Protein AF-A0A962V7B3-F1 (afdb_monomer_lite)

Secondary structure (DSSP, 8-state):
------HHHHHHHTT-HHHHHHHHHHHHHT-HHHHHHHHHHH-SS---SSS-HHHHHHHHHHHHTTSSSSHHHHHHHHTTTS--

pLDDT: mean 85.39, std 9.98, range [43.81, 96.0]

Sequence (84 aa):
MSITLNPILDRFAERTPVPVMARSVLERCLNASQLDAWYETVAEAQYTRNLLFSTVFELMTEVVFRQQPSVNAAYQARSPDIGV

Structure (mmCIF, N/CA/C/O backbone):
data_AF-A0A962V7B3-F1
#
_entry.id   AF-A0A962V7B3-F1
#
loop_
_atom_site.group_PDB
_atom_site.id
_atom_site.type_symbol
_atom_site.label_atom_id
_atom_site.label_alt_id
_atom_site.label_comp_id
_atom_site.label_asym_id
_atom_site.label_entity_id
_atom_site.label_seq_id
_atom_site.pdbx_PDB_ins_code
_atom_site.Cartn_x
_atom_site.Cartn_y
_atom_site.Cartn_z
_atom_site.occupancy
_atom_site.B_iso_or_equiv
_atom_site.auth_seq_id
_atom_site.auth_comp_id
_atom_site.auth_asym_id
_atom_site.auth_atom_id
_atom_site.pdbx_PDB_model_num
ATOM 1 N N . MET A 1 1 ? -8.056 -9.754 -21.921 1.00 43.81 1 MET A N 1
ATOM 2 C CA . MET A 1 1 ? -8.388 -8.586 -21.077 1.00 43.81 1 MET A CA 1
ATOM 3 C C . MET A 1 1 ? -7.415 -7.473 -21.440 1.00 43.81 1 MET A C 1
ATOM 5 O O . MET A 1 1 ? -6.243 -7.613 -21.122 1.00 43.81 1 MET A O 1
ATOM 9 N N . SER A 1 2 ? -7.835 -6.446 -22.188 1.00 52.19 2 SER A N 1
ATOM 10 C CA . SER A 1 2 ? -6.955 -5.304 -22.482 1.00 52.19 2 SER A CA 1
ATOM 11 C C . SER A 1 2 ? -7.063 -4.297 -21.344 1.00 52.19 2 SER A C 1
ATOM 13 O O . SER A 1 2 ? -8.149 -3.789 -21.064 1.00 52.19 2 SER A O 1
ATOM 15 N N . ILE A 1 3 ? -5.954 -4.030 -20.666 1.00 62.62 3 ILE A N 1
ATOM 16 C CA . ILE A 1 3 ? -5.868 -2.909 -19.735 1.00 62.62 3 ILE A CA 1
ATOM 17 C C . ILE A 1 3 ? -5.719 -1.661 -20.606 1.00 62.62 3 ILE A C 1
ATOM 19 O O . ILE A 1 3 ? -4.714 -1.516 -21.293 1.00 62.62 3 ILE A O 1
ATOM 23 N N . THR A 1 4 ? -6.731 -0.795 -20.628 1.00 74.00 4 THR A N 1
ATOM 24 C CA . THR A 1 4 ? -6.605 0.550 -21.196 1.00 74.00 4 THR A CA 1
ATOM 25 C C . THR A 1 4 ? -5.772 1.388 -20.234 1.00 74.00 4 THR A C 1
ATOM 27 O O . THR A 1 4 ? -6.219 1.694 -19.126 1.00 74.00 4 THR A O 1
ATOM 30 N N . LEU A 1 5 ? -4.537 1.696 -20.629 1.00 71.62 5 LEU A N 1
ATOM 31 C CA . LEU A 1 5 ? -3.646 2.559 -19.866 1.00 71.62 5 LEU A CA 1
ATOM 32 C C . LEU A 1 5 ? -3.973 4.030 -20.139 1.00 71.62 5 LEU A C 1
ATOM 34 O O . LEU A 1 5 ? -4.499 4.396 -21.189 1.00 71.62 5 LEU A O 1
ATOM 38 N N . ASN A 1 6 ? -3.664 4.886 -19.171 1.00 82.31 6 ASN A N 1
ATOM 39 C CA . ASN A 1 6 ? -3.671 6.324 -19.400 1.00 82.31 6 ASN A CA 1
ATOM 40 C C . ASN A 1 6 ? -2.585 6.666 -20.449 1.00 82.31 6 ASN A C 1
ATOM 42 O O . ASN A 1 6 ? -1.470 6.159 -20.306 1.00 82.31 6 ASN A O 1
ATOM 46 N N . PRO A 1 7 ? -2.838 7.571 -21.417 1.00 83.50 7 PRO A N 1
ATOM 47 C CA . PRO A 1 7 ? -1.845 7.995 -22.412 1.00 83.50 7 PRO A CA 1
ATOM 48 C C . PRO A 1 7 ? -0.495 8.459 -21.841 1.00 83.50 7 PRO A C 1
ATOM 50 O O . PRO A 1 7 ? 0.528 8.398 -22.520 1.00 83.50 7 PRO A O 1
ATOM 53 N N . ILE A 1 8 ? -0.468 8.945 -20.595 1.00 85.31 8 ILE A N 1
ATOM 54 C CA . ILE A 1 8 ? 0.771 9.293 -19.888 1.00 85.31 8 ILE A CA 1
ATOM 55 C C . ILE A 1 8 ? 1.570 8.031 -19.543 1.00 85.31 8 ILE A C 1
ATOM 57 O O . ILE A 1 8 ? 2.781 8.002 -19.744 1.00 85.31 8 ILE A O 1
ATOM 61 N N . LEU A 1 9 ? 0.899 6.988 -19.052 1.00 84.31 9 LEU A N 1
ATOM 62 C CA . LEU A 1 9 ? 1.511 5.716 -18.665 1.00 84.31 9 LEU A CA 1
ATOM 63 C C . LEU A 1 9 ? 1.979 4.918 -19.884 1.00 84.31 9 LEU A C 1
ATOM 65 O O . LEU A 1 9 ? 3.014 4.260 -19.800 1.00 84.31 9 LEU A O 1
ATOM 69 N N . ASP A 1 10 ? 1.289 5.037 -21.023 1.00 84.56 10 ASP A N 1
ATOM 70 C CA . ASP A 1 10 ? 1.696 4.388 -22.278 1.00 84.56 10 ASP A CA 1
ATOM 71 C C . ASP A 1 10 ? 3.130 4.771 -22.676 1.00 84.56 10 ASP A C 1
ATOM 73 O O . ASP A 1 10 ? 3.933 3.903 -23.017 1.00 84.56 10 ASP A O 1
ATOM 77 N N . ARG A 1 11 ? 3.511 6.045 -22.501 1.00 85.44 11 ARG A N 1
ATOM 78 C CA . ARG A 1 11 ? 4.878 6.529 -22.788 1.00 85.44 11 ARG A CA 1
ATOM 79 C C . ARG A 1 11 ? 5.948 5.860 -21.922 1.00 85.44 11 ARG A C 1
ATOM 81 O O . ARG A 1 11 ? 7.085 5.693 -22.352 1.00 85.44 11 ARG A O 1
ATOM 88 N N . PHE A 1 12 ? 5.611 5.491 -20.688 1.00 87.12 12 PHE A N 1
ATOM 89 C CA . PHE A 1 12 ? 6.537 4.785 -19.800 1.00 87.12 12 PHE A CA 1
ATOM 90 C C . PHE A 1 12 ? 6.549 3.279 -20.083 1.00 87.12 12 PHE A C 1
ATOM 92 O O . PHE A 1 12 ? 7.591 2.630 -19.938 1.00 87.12 12 PHE A O 1
ATOM 99 N N . ALA A 1 13 ? 5.416 2.721 -20.519 1.00 87.50 13 ALA A N 1
ATOM 100 C CA . ALA A 1 13 ? 5.298 1.314 -20.879 1.00 87.50 13 ALA A CA 1
ATOM 101 C C . ALA A 1 13 ? 6.191 0.941 -22.076 1.00 87.50 13 ALA A C 1
ATOM 103 O O . ALA A 1 13 ? 6.682 -0.183 -22.124 1.00 87.50 13 ALA A O 1
ATOM 104 N N . GLU A 1 14 ? 6.490 1.885 -22.976 1.00 86.56 14 GLU A N 1
ATOM 105 C CA . GLU A 1 14 ? 7.432 1.686 -24.091 1.00 86.56 14 GLU A CA 1
ATOM 106 C C . GLU A 1 14 ? 8.840 1.268 -23.632 1.00 86.56 14 GLU A C 1
ATOM 108 O O . GLU A 1 14 ? 9.511 0.493 -24.312 1.00 86.56 14 GLU A O 1
ATOM 113 N N . ARG A 1 15 ? 9.300 1.758 -22.471 1.00 89.25 15 ARG A N 1
ATOM 114 C CA . ARG A 1 15 ? 10.646 1.466 -21.943 1.00 89.25 15 ARG A CA 1
ATOM 115 C C . ARG A 1 15 ? 10.639 0.426 -20.831 1.00 89.25 15 ARG A C 1
ATOM 117 O O . ARG A 1 15 ? 11.580 -0.356 -20.721 1.00 89.25 15 ARG A O 1
ATOM 124 N N . THR A 1 16 ? 9.606 0.425 -19.993 1.00 89.81 16 THR A N 1
ATOM 125 C CA . THR A 1 16 ? 9.476 -0.484 -18.845 1.00 89.81 16 THR A CA 1
ATOM 126 C C . THR A 1 16 ? 8.044 -1.015 -18.749 1.00 89.81 16 THR A C 1
ATOM 128 O O . THR A 1 16 ? 7.293 -0.602 -17.863 1.00 89.81 16 THR A O 1
ATOM 131 N N . PRO A 1 17 ? 7.642 -1.942 -19.633 1.00 86.56 17 PRO A N 1
ATOM 132 C CA . PRO A 1 17 ? 6.247 -2.360 -19.768 1.00 86.56 17 PRO A CA 1
ATOM 133 C C . PRO A 1 17 ? 5.721 -3.060 -18.516 1.00 86.56 17 PRO A C 1
ATOM 135 O O . PRO A 1 17 ? 4.680 -2.686 -17.984 1.00 86.56 17 PRO A O 1
ATOM 138 N N . VAL A 1 18 ? 6.462 -4.041 -17.993 1.00 89.75 18 VAL A N 1
ATOM 139 C CA . VAL A 1 18 ? 6.001 -4.854 -16.857 1.00 89.75 18 VAL A CA 1
ATOM 140 C C . VAL A 1 18 ? 5.852 -4.027 -15.571 1.00 89.75 18 VAL A C 1
ATOM 142 O O . VAL A 1 18 ? 4.773 -4.084 -14.980 1.00 89.75 18 VAL A O 1
ATOM 145 N N . PRO A 1 19 ? 6.844 -3.218 -15.137 1.00 88.81 19 PRO A N 1
ATOM 146 C CA . PRO A 1 19 ? 6.679 -2.371 -13.954 1.00 88.81 19 PRO A CA 1
ATOM 147 C C . PRO A 1 19 ? 5.524 -1.376 -14.082 1.00 88.81 19 PRO A C 1
ATOM 149 O O . PRO A 1 19 ? 4.767 -1.195 -13.131 1.00 88.81 19 PRO A O 1
ATOM 152 N N . VAL A 1 20 ? 5.353 -0.766 -15.259 1.00 89.88 20 VAL A N 1
ATOM 153 C CA . VAL A 1 20 ? 4.286 0.212 -15.502 1.00 89.88 20 VAL A CA 1
ATOM 154 C C . VAL A 1 20 ? 2.917 -0.462 -15.473 1.00 89.88 20 VAL A C 1
ATOM 156 O O . VAL A 1 20 ? 2.013 0.035 -14.804 1.00 89.88 20 VAL A O 1
ATOM 159 N N . MET A 1 21 ? 2.758 -1.618 -16.121 1.00 86.81 21 MET A N 1
ATOM 160 C CA . MET A 1 21 ? 1.511 -2.385 -16.075 1.00 86.81 21 MET A CA 1
ATOM 161 C C . MET A 1 21 ? 1.187 -2.848 -14.652 1.00 86.81 21 MET A C 1
ATOM 163 O O . MET A 1 21 ? 0.053 -2.686 -14.208 1.00 86.81 21 MET A O 1
ATOM 167 N N . ALA A 1 22 ? 2.173 -3.369 -13.916 1.00 88.56 22 ALA A N 1
ATOM 168 C CA . ALA A 1 22 ? 1.986 -3.797 -12.532 1.00 88.56 22 ALA A CA 1
ATOM 169 C C . ALA A 1 22 ? 1.558 -2.627 -11.635 1.00 88.56 22 ALA A C 1
ATOM 171 O O . ALA A 1 22 ? 0.561 -2.734 -10.924 1.00 88.56 22 ALA A O 1
ATOM 172 N N . ARG A 1 23 ? 2.252 -1.484 -11.726 1.00 85.25 23 ARG A N 1
ATOM 173 C CA . ARG A 1 23 ? 1.900 -0.259 -10.994 1.00 85.25 23 ARG A CA 1
ATOM 174 C C . ARG A 1 23 ? 0.488 0.216 -11.345 1.00 85.25 23 ARG A C 1
ATOM 176 O O . ARG A 1 23 ? -0.292 0.484 -10.443 1.00 85.25 23 ARG A O 1
ATOM 183 N N . SER A 1 24 ? 0.137 0.231 -12.631 1.00 87.50 24 SER A N 1
ATOM 184 C CA . SER A 1 24 ? -1.187 0.660 -13.111 1.00 87.50 24 SER A CA 1
ATOM 185 C C . SER A 1 24 ? -2.315 -0.230 -12.586 1.00 87.50 24 SER A C 1
ATOM 187 O O . SER A 1 24 ? -3.386 0.256 -12.230 1.00 87.50 24 SER A O 1
ATOM 189 N N . VAL A 1 25 ? -2.089 -1.546 -12.539 1.00 88.88 25 VAL A N 1
ATOM 190 C CA . VAL A 1 25 ? -3.059 -2.497 -11.980 1.00 88.88 25 VAL A CA 1
ATOM 191 C C . VAL A 1 25 ? -3.203 -2.289 -10.478 1.00 88.88 25 VAL A C 1
ATOM 193 O O . VAL A 1 25 ? -4.331 -2.216 -9.998 1.00 88.88 25 VAL A O 1
ATOM 196 N N . LEU A 1 26 ? -2.090 -2.154 -9.752 1.00 86.50 26 LEU A N 1
ATOM 197 C CA . LEU A 1 26 ? -2.113 -1.908 -8.311 1.00 86.50 26 LEU A CA 1
ATOM 198 C C . LEU A 1 26 ? -2.850 -0.608 -7.981 1.00 86.50 26 LEU A C 1
ATOM 200 O O . LEU A 1 26 ? -3.757 -0.639 -7.165 1.00 86.50 26 LEU A O 1
ATOM 204 N N . GLU A 1 27 ? -2.545 0.500 -8.658 1.00 85.75 27 GLU A N 1
ATOM 205 C CA . GLU A 1 27 ? -3.215 1.787 -8.416 1.00 85.75 27 GLU A CA 1
ATOM 206 C C . GLU A 1 27 ? -4.707 1.744 -8.762 1.00 85.75 27 GLU A C 1
ATOM 208 O O . GLU A 1 27 ? -5.524 2.343 -8.066 1.00 85.75 27 GLU A O 1
ATOM 213 N N . ARG A 1 28 ? -5.097 0.995 -9.802 1.00 86.88 28 ARG A N 1
ATOM 214 C CA . ARG A 1 28 ? -6.514 0.848 -10.153 1.00 86.88 28 ARG A CA 1
ATOM 215 C C . ARG A 1 28 ? -7.275 -0.016 -9.151 1.00 86.88 28 ARG A C 1
ATOM 217 O O . ARG A 1 28 ? -8.388 0.337 -8.772 1.00 86.88 28 ARG A O 1
ATOM 224 N N . CYS A 1 29 ? -6.706 -1.153 -8.763 1.00 88.38 29 CYS A N 1
ATOM 225 C CA . CYS A 1 29 ? -7.362 -2.120 -7.883 1.00 88.38 29 CYS A CA 1
ATOM 226 C C . CYS A 1 29 ? -7.304 -1.723 -6.402 1.00 88.38 29 CYS A C 1
ATOM 228 O O . CYS A 1 29 ? -8.194 -2.108 -5.653 1.00 88.38 29 CYS A O 1
ATOM 230 N N . LEU A 1 30 ? -6.277 -0.980 -5.987 1.00 88.19 30 LEU A N 1
ATOM 231 C CA . LEU A 1 30 ? -6.004 -0.593 -4.599 1.00 88.19 30 L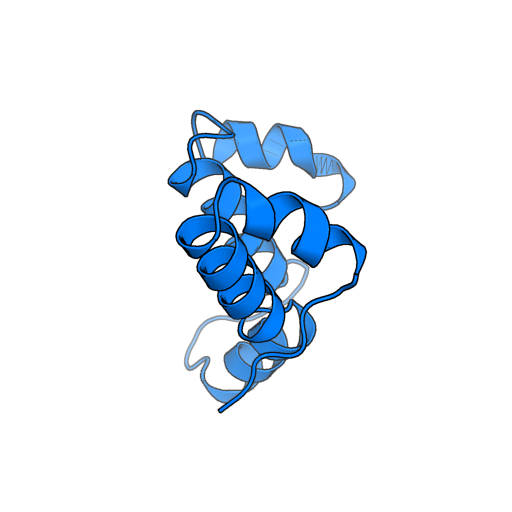EU A CA 1
ATOM 232 C C . LEU A 1 30 ? -6.118 0.929 -4.424 1.00 88.19 30 LEU A C 1
ATOM 234 O O . LEU A 1 30 ? -5.281 1.559 -3.784 1.00 88.19 30 LEU A O 1
ATOM 238 N N . ASN A 1 31 ? -7.135 1.535 -5.037 1.00 90.69 31 ASN A N 1
ATOM 239 C CA . ASN A 1 31 ? -7.419 2.956 -4.850 1.00 90.69 31 ASN A CA 1
ATOM 240 C C . ASN A 1 31 ? -8.001 3.216 -3.445 1.00 90.69 31 ASN A C 1
ATOM 242 O O . ASN A 1 31 ? -8.615 2.328 -2.850 1.00 90.69 31 ASN A O 1
ATOM 246 N N . ALA A 1 32 ? -7.825 4.437 -2.930 1.00 91.06 32 ALA A N 1
ATOM 247 C CA . ALA A 1 32 ? -8.183 4.788 -1.555 1.00 91.06 32 ALA A CA 1
ATOM 248 C C . ALA A 1 32 ? -9.651 4.482 -1.209 1.00 91.06 32 ALA A C 1
ATOM 250 O O . ALA A 1 32 ? -9.915 3.806 -0.219 1.00 91.06 32 ALA A O 1
ATOM 251 N N . SER A 1 33 ? -10.601 4.889 -2.060 1.00 91.25 33 SER A N 1
ATOM 252 C CA . SER A 1 33 ? -12.028 4.671 -1.796 1.00 91.25 33 SER A CA 1
ATOM 253 C C . SER A 1 33 ? -12.400 3.190 -1.753 1.00 91.25 33 SER A C 1
ATOM 255 O O . SER A 1 33 ? -13.225 2.784 -0.938 1.00 91.25 33 SER A O 1
ATOM 257 N N . GLN A 1 34 ? -11.784 2.368 -2.601 1.00 91.94 34 GLN A N 1
ATOM 258 C CA . GLN A 1 34 ? -12.027 0.932 -2.635 1.00 91.94 34 GLN A CA 1
ATOM 259 C C . GLN A 1 34 ? -11.385 0.207 -1.450 1.00 91.94 34 GLN A C 1
ATOM 261 O O . GLN A 1 34 ? -12.011 -0.683 -0.878 1.00 91.94 34 GLN A O 1
ATOM 266 N N . LEU A 1 35 ? -10.180 0.620 -1.047 1.00 92.19 35 LEU A N 1
ATOM 267 C CA . LEU A 1 35 ? -9.515 0.111 0.152 1.00 92.19 35 LEU A CA 1
ATOM 268 C C . LEU A 1 35 ? -10.318 0.423 1.417 1.00 92.19 35 LEU A C 1
ATOM 270 O O . LEU A 1 35 ? -10.544 -0.479 2.221 1.00 92.19 35 LEU A O 1
ATOM 274 N N . ASP A 1 36 ? -10.782 1.664 1.567 1.00 91.88 36 ASP A N 1
ATOM 275 C CA . ASP A 1 36 ? -11.578 2.071 2.726 1.00 91.88 36 ASP A CA 1
ATOM 276 C C . ASP A 1 36 ? -12.935 1.352 2.741 1.00 91.88 36 ASP A C 1
ATOM 278 O O . ASP A 1 36 ? -13.321 0.792 3.761 1.00 91.88 36 ASP A O 1
ATOM 282 N N . ALA A 1 37 ? -13.626 1.247 1.600 1.00 91.56 37 ALA A N 1
ATOM 283 C CA . ALA A 1 37 ? -14.893 0.513 1.519 1.00 91.56 37 ALA A CA 1
ATOM 284 C C . ALA A 1 37 ? -14.743 -0.983 1.851 1.00 91.56 37 ALA A C 1
ATOM 286 O O . ALA A 1 37 ? -15.591 -1.565 2.534 1.00 91.56 37 ALA A O 1
ATOM 287 N N . TRP A 1 38 ? -13.670 -1.624 1.378 1.00 91.81 38 TRP A N 1
ATOM 288 C CA . TRP A 1 38 ? -13.379 -3.009 1.743 1.00 91.81 38 TRP A CA 1
ATOM 289 C C . TRP A 1 38 ? -13.100 -3.145 3.226 1.00 91.81 38 TRP A C 1
ATOM 291 O O . TRP A 1 38 ? -13.642 -4.056 3.844 1.00 91.81 38 TRP A O 1
ATOM 301 N N . TYR A 1 39 ? -12.316 -2.231 3.791 1.00 90.06 39 TYR A N 1
ATOM 302 C CA . TYR A 1 39 ? -12.023 -2.218 5.213 1.00 90.06 39 TYR A CA 1
ATOM 303 C C . TYR A 1 39 ? -13.302 -2.148 6.055 1.00 90.06 39 TYR A C 1
ATOM 305 O O . TYR A 1 39 ? -13.499 -3.014 6.901 1.00 90.06 39 TYR A O 1
ATOM 313 N N . GLU A 1 40 ? -14.219 -1.222 5.756 1.00 89.19 40 GLU A N 1
ATOM 314 C CA . GLU A 1 40 ? -15.517 -1.125 6.448 1.00 89.19 40 GLU A CA 1
ATOM 315 C C . GLU A 1 40 ? -16.349 -2.416 6.354 1.00 89.19 40 GLU A C 1
ATOM 317 O O . GLU A 1 40 ? -17.139 -2.725 7.242 1.00 89.19 40 GLU A O 1
ATOM 322 N N . THR A 1 41 ? -16.180 -3.187 5.276 1.00 90.81 41 THR A N 1
ATOM 323 C CA . THR A 1 41 ? -16.930 -4.433 5.060 1.00 90.81 41 THR A CA 1
ATOM 324 C C . THR A 1 41 ? -16.344 -5.614 5.840 1.00 90.81 41 THR A C 1
ATOM 326 O O . THR A 1 41 ? -17.087 -6.514 6.228 1.00 90.81 41 THR A O 1
ATOM 329 N N . VAL A 1 42 ? -15.020 -5.653 6.027 1.00 89.62 42 VAL A N 1
ATOM 330 C CA . VAL A 1 42 ? -14.306 -6.829 6.562 1.00 89.62 42 VAL A CA 1
ATOM 331 C C . VAL A 1 42 ? -13.733 -6.627 7.963 1.00 89.62 42 VAL A C 1
ATOM 333 O O . VAL A 1 42 ? -13.278 -7.593 8.572 1.00 89.62 42 VAL A O 1
ATOM 336 N N . ALA A 1 43 ? -13.701 -5.397 8.479 1.00 86.44 43 ALA A N 1
ATOM 337 C CA . ALA A 1 43 ? -13.122 -5.109 9.782 1.00 86.44 43 ALA A CA 1
ATOM 338 C C . ALA A 1 43 ? -13.954 -5.738 10.914 1.00 86.44 43 ALA A C 1
ATOM 340 O O . ALA A 1 43 ? -15.088 -5.346 11.172 1.00 86.44 43 ALA A O 1
ATOM 341 N N . GLU A 1 44 ? -13.367 -6.705 11.622 1.00 80.38 44 GLU A N 1
ATOM 342 C CA . GLU A 1 44 ? -14.023 -7.363 12.762 1.00 80.38 44 GLU A CA 1
ATOM 343 C C . GLU A 1 44 ? -13.850 -6.583 14.075 1.00 80.38 44 GLU A C 1
ATOM 345 O O . GLU A 1 44 ? -14.753 -6.548 14.909 1.00 80.38 44 GLU A O 1
ATOM 350 N N . ALA A 1 45 ? -12.679 -5.966 14.276 1.00 79.19 45 ALA A N 1
ATOM 351 C CA . ALA A 1 45 ? -12.319 -5.306 15.536 1.00 79.19 45 ALA A CA 1
ATOM 352 C C . ALA A 1 45 ? -11.634 -3.941 15.375 1.00 79.19 45 ALA A C 1
ATOM 354 O O . ALA A 1 45 ? -11.614 -3.156 16.324 1.00 79.19 45 ALA A O 1
ATOM 355 N N . GLN A 1 46 ? -11.037 -3.648 14.214 1.00 69.31 46 GLN A N 1
ATOM 356 C CA . GLN A 1 46 ? -10.424 -2.340 13.991 1.00 69.31 46 GLN A CA 1
ATOM 357 C C . GLN A 1 46 ? -11.470 -1.297 13.565 1.00 69.31 46 GLN A C 1
ATOM 359 O O . GLN A 1 46 ? -12.490 -1.638 12.975 1.00 69.31 46 GLN A O 1
ATOM 364 N N . TYR A 1 47 ? -11.198 -0.025 13.865 1.00 67.50 47 TYR A N 1
ATOM 365 C CA . TYR A 1 47 ? -12.099 1.094 13.602 1.00 67.50 47 TYR A CA 1
ATOM 366 C C . TYR A 1 47 ? -11.344 2.278 12.988 1.00 67.50 47 TYR A C 1
ATOM 368 O O . TYR A 1 47 ? -10.267 2.661 13.453 1.00 67.50 47 TYR A O 1
ATOM 376 N N . THR A 1 48 ? -11.955 2.889 11.985 1.00 65.62 48 THR A N 1
ATOM 377 C CA . THR A 1 48 ? -11.549 4.107 11.275 1.00 65.62 48 THR A CA 1
ATOM 378 C C . THR A 1 48 ? -12.186 5.318 11.963 1.00 65.62 48 THR A C 1
ATOM 380 O O . THR A 1 48 ? -13.387 5.559 11.882 1.00 65.62 48 THR A O 1
ATOM 383 N N . ARG A 1 49 ? -11.392 6.081 12.729 1.00 69.88 49 ARG A N 1
ATOM 384 C CA . ARG A 1 49 ? -11.851 7.329 13.382 1.00 69.88 49 ARG A CA 1
ATOM 385 C C . ARG A 1 49 ? -11.281 8.540 12.653 1.00 69.88 49 ARG A C 1
ATOM 387 O O . ARG A 1 49 ? -11.898 9.032 11.721 1.00 69.88 49 ARG A O 1
ATOM 394 N N . ASN A 1 50 ? -10.070 8.949 13.020 1.00 71.94 50 ASN A N 1
ATOM 395 C CA . ASN A 1 50 ? -9.344 10.034 12.352 1.00 71.94 50 ASN A CA 1
ATOM 396 C C . ASN A 1 50 ? -8.339 9.512 11.309 1.00 71.94 50 ASN A C 1
ATOM 398 O O . ASN A 1 50 ? -7.736 10.296 10.586 1.00 71.94 50 ASN A O 1
ATOM 402 N N . LEU A 1 51 ? -8.164 8.188 11.232 1.00 84.12 51 LEU A N 1
ATOM 403 C CA . LEU A 1 51 ? -7.169 7.533 10.394 1.00 84.12 51 LEU A CA 1
ATOM 404 C C . LEU A 1 51 ? -7.850 6.518 9.475 1.00 84.12 51 LEU A C 1
ATOM 406 O O . LEU A 1 51 ? -8.384 5.514 9.951 1.00 84.12 51 LEU A O 1
ATOM 410 N N . LEU A 1 52 ? -7.833 6.802 8.172 1.00 89.00 52 LEU A N 1
ATOM 411 C CA . LEU A 1 52 ? -8.355 5.915 7.135 1.00 89.00 52 LEU A CA 1
ATOM 412 C C . LEU A 1 52 ? -7.395 4.749 6.889 1.00 89.00 52 LEU A C 1
ATOM 414 O O . LEU A 1 52 ? -6.177 4.868 7.070 1.00 89.00 52 LEU A O 1
ATOM 418 N N . PHE A 1 53 ? -7.937 3.617 6.442 1.00 89.19 53 PHE A N 1
ATOM 419 C CA . PHE A 1 53 ? -7.121 2.455 6.107 1.00 89.19 53 PHE A CA 1
ATOM 420 C C . PHE A 1 53 ? -6.231 2.739 4.892 1.00 89.19 53 PHE A C 1
ATOM 422 O O . PHE A 1 53 ? -5.049 2.391 4.891 1.00 89.19 53 PHE A O 1
ATOM 429 N N . SER A 1 54 ? -6.765 3.447 3.897 1.00 91.06 54 SER A N 1
ATOM 430 C CA . SER A 1 54 ? -6.029 3.930 2.729 1.00 91.06 54 SER A CA 1
ATOM 431 C C . SER A 1 54 ? -4.799 4.765 3.107 1.00 91.06 54 SER A C 1
ATOM 433 O O . SER A 1 54 ? -3.722 4.551 2.553 1.00 91.06 54 SER A O 1
ATOM 435 N N . THR A 1 55 ? -4.900 5.630 4.121 1.00 91.00 55 THR A N 1
ATOM 436 C CA . THR A 1 55 ? -3.766 6.419 4.630 1.00 91.00 55 THR A CA 1
ATOM 437 C C . THR A 1 55 ? -2.654 5.532 5.193 1.00 91.00 55 THR A C 1
ATOM 439 O O . THR A 1 55 ? -1.474 5.762 4.920 1.00 91.00 55 THR A O 1
ATOM 442 N N . VAL A 1 56 ? -3.009 4.491 5.952 1.00 90.75 56 VAL A N 1
ATOM 443 C CA . VAL A 1 56 ? -2.037 3.516 6.477 1.00 90.75 56 VAL A CA 1
ATOM 444 C C . VAL A 1 56 ? -1.407 2.714 5.339 1.00 90.75 56 VAL A C 1
ATOM 446 O O . VAL A 1 56 ? -0.193 2.503 5.331 1.00 90.75 56 VAL A O 1
ATOM 449 N N . PHE A 1 57 ? -2.211 2.295 4.361 1.00 91.44 57 PHE A N 1
ATOM 450 C CA . PHE A 1 57 ? -1.737 1.576 3.182 1.00 91.44 57 PHE A CA 1
ATOM 451 C C . PHE A 1 57 ? -0.712 2.396 2.385 1.00 91.44 57 PHE A C 1
ATOM 453 O O . PHE A 1 57 ? 0.352 1.880 2.032 1.00 91.44 57 PHE A O 1
ATOM 460 N N . GLU A 1 58 ? -0.983 3.678 2.144 1.00 90.25 58 GLU A N 1
ATOM 461 C CA . GLU A 1 58 ? -0.052 4.585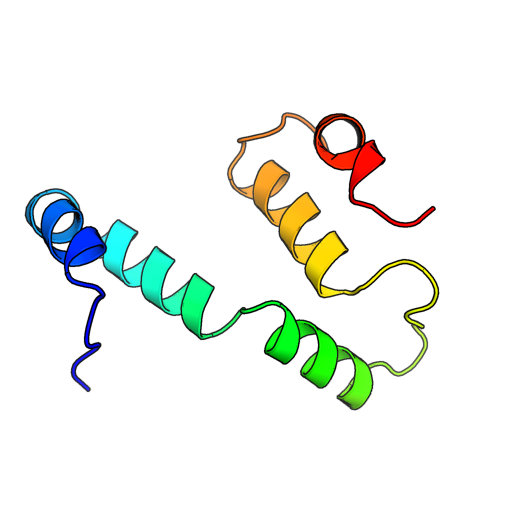 1.467 1.00 90.25 58 GLU A CA 1
ATOM 462 C C . GLU A 1 58 ? 1.244 4.775 2.263 1.00 90.25 58 GLU A C 1
ATOM 464 O O . GLU A 1 58 ? 2.338 4.667 1.707 1.00 90.25 58 GLU A O 1
ATOM 469 N N . LEU A 1 59 ? 1.138 4.971 3.579 1.00 92.81 59 LEU A N 1
ATOM 470 C CA . LEU A 1 59 ? 2.302 5.130 4.447 1.00 92.81 59 LEU A CA 1
ATOM 471 C C . LEU A 1 59 ? 3.203 3.885 4.426 1.00 92.81 59 LEU A C 1
ATOM 473 O O . LEU A 1 59 ? 4.425 3.989 4.313 1.00 92.81 59 LEU A O 1
ATOM 477 N N . MET A 1 60 ? 2.609 2.691 4.470 1.00 93.25 60 MET A N 1
ATOM 478 C CA . MET A 1 60 ? 3.350 1.432 4.359 1.00 93.25 60 MET A CA 1
ATOM 479 C C . MET A 1 60 ? 3.936 1.225 2.960 1.00 93.25 60 MET A C 1
ATOM 481 O O . MET A 1 60 ? 5.042 0.699 2.831 1.00 93.25 60 MET A O 1
ATOM 485 N N . THR A 1 61 ? 3.237 1.671 1.916 1.00 90.56 61 THR A N 1
ATOM 486 C CA . THR A 1 61 ? 3.696 1.610 0.523 1.00 90.56 61 THR A CA 1
ATOM 487 C C . THR A 1 61 ? 5.021 2.356 0.344 1.00 90.56 61 THR A C 1
ATOM 489 O O . THR A 1 61 ? 5.942 1.836 -0.290 1.00 90.56 61 THR A O 1
ATOM 492 N N . GLU A 1 62 ? 5.177 3.535 0.949 1.00 91.88 62 GLU A N 1
ATOM 493 C CA . GLU A 1 62 ? 6.436 4.291 0.908 1.00 91.88 62 GLU A CA 1
ATOM 494 C C . GLU A 1 62 ? 7.605 3.529 1.544 1.00 91.88 62 GLU A C 1
ATOM 496 O O . GLU A 1 62 ? 8.717 3.531 1.012 1.00 91.88 62 GLU A O 1
ATOM 501 N N . VAL A 1 6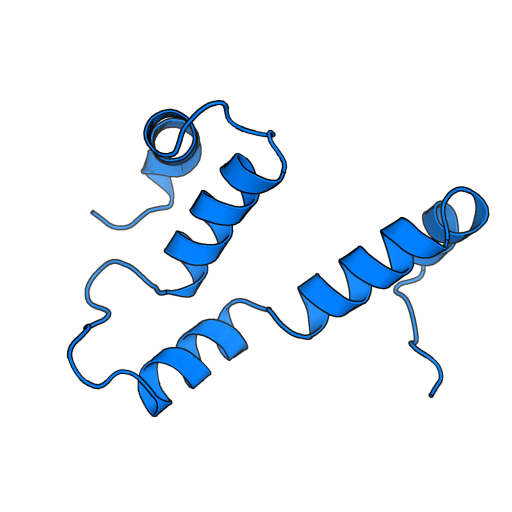3 ? 7.357 2.813 2.640 1.00 95.12 63 VAL A N 1
ATOM 502 C CA . V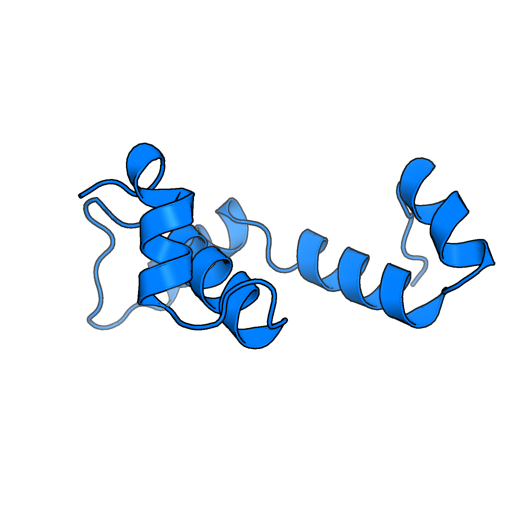AL A 1 63 ? 8.386 2.024 3.330 1.00 95.12 63 VAL A CA 1
ATOM 503 C C . VAL A 1 63 ? 8.733 0.753 2.551 1.00 95.12 63 VAL A C 1
ATOM 505 O O . VAL A 1 63 ? 9.909 0.450 2.348 1.00 95.12 63 VAL A O 1
ATOM 508 N N . VAL A 1 64 ? 7.730 0.018 2.060 1.00 92.31 64 VAL A N 1
ATOM 509 C CA . VAL A 1 64 ? 7.920 -1.241 1.312 1.00 92.31 64 VAL A CA 1
ATOM 510 C C . VAL A 1 64 ? 8.673 -1.002 0.005 1.00 92.31 64 VAL A C 1
ATOM 512 O O . VAL A 1 64 ? 9.583 -1.759 -0.334 1.00 92.31 64 VAL A O 1
ATOM 515 N N . PHE A 1 65 ? 8.359 0.089 -0.697 1.00 89.19 65 PHE A N 1
ATOM 516 C CA . PHE A 1 65 ? 9.092 0.494 -1.897 1.00 89.19 65 PHE A CA 1
ATOM 517 C C . PHE A 1 65 ? 10.411 1.224 -1.597 1.00 89.19 65 PHE A C 1
ATOM 519 O O . PHE A 1 65 ? 11.068 1.681 -2.530 1.00 89.19 65 PHE A O 1
ATOM 526 N N . ARG A 1 66 ? 10.828 1.311 -0.323 1.00 91.94 66 ARG A N 1
ATOM 527 C CA . ARG A 1 66 ? 12.058 1.984 0.135 1.00 91.94 66 ARG A CA 1
ATOM 528 C C . ARG A 1 66 ? 12.155 3.457 -0.280 1.00 91.94 66 ARG A C 1
ATOM 530 O O . ARG A 1 66 ? 13.254 3.986 -0.416 1.00 91.94 66 ARG A O 1
ATOM 537 N N . GLN A 1 67 ? 11.014 4.118 -0.468 1.00 92.19 67 GLN A N 1
ATOM 538 C CA . GLN A 1 67 ? 10.950 5.571 -0.645 1.00 92.19 67 GLN A CA 1
ATOM 539 C C . GLN A 1 67 ? 11.276 6.276 0.675 1.00 92.19 67 GLN A C 1
ATOM 541 O O . GLN A 1 67 ? 11.942 7.306 0.677 1.00 92.19 67 GLN A O 1
ATOM 546 N N . GLN A 1 68 ? 10.858 5.677 1.794 1.00 95.62 68 GLN A N 1
ATOM 547 C CA . GLN A 1 68 ? 11.171 6.131 3.144 1.00 95.62 68 GLN A CA 1
ATOM 548 C C . GLN A 1 68 ? 11.884 5.025 3.933 1.00 95.62 68 GLN A C 1
ATOM 550 O O . GLN A 1 68 ? 11.547 3.847 3.783 1.00 95.62 68 GLN A O 1
ATOM 555 N N . PRO A 1 69 ? 12.857 5.367 4.799 1.00 94.62 69 PRO A N 1
ATOM 556 C CA . PRO A 1 69 ? 13.661 4.377 5.518 1.00 94.62 69 PRO A CA 1
ATOM 557 C C . PRO A 1 69 ? 12.913 3.706 6.680 1.00 94.62 69 PRO A C 1
ATOM 559 O O . PRO A 1 69 ? 13.361 2.682 7.188 1.00 94.62 69 PRO A O 1
ATOM 562 N N . SER A 1 70 ? 11.801 4.285 7.142 1.00 96.00 70 SER A N 1
ATOM 563 C CA . SER A 1 70 ? 10.979 3.735 8.223 1.00 96.00 70 SER A CA 1
ATOM 564 C C . SER A 1 70 ? 9.558 4.301 8.198 1.00 96.00 70 SER A C 1
ATOM 566 O O . SER A 1 70 ? 9.313 5.353 7.610 1.00 96.00 70 SER A O 1
ATOM 568 N N . VAL A 1 71 ? 8.645 3.633 8.910 1.00 93.31 71 VAL A N 1
ATOM 569 C CA . VAL A 1 71 ? 7.256 4.081 9.132 1.00 93.31 71 VAL A CA 1
ATOM 570 C C . VAL A 1 71 ? 7.219 5.478 9.756 1.00 93.31 71 VAL A C 1
ATOM 572 O O . VAL A 1 71 ? 6.447 6.322 9.321 1.00 93.31 71 VAL A O 1
ATOM 575 N N . ASN A 1 72 ? 8.094 5.757 10.729 1.00 94.31 72 ASN A N 1
ATOM 576 C CA . ASN A 1 72 ? 8.177 7.075 11.360 1.00 94.31 72 ASN A CA 1
ATOM 577 C C . ASN A 1 72 ? 8.640 8.158 10.370 1.00 94.31 72 ASN A C 1
ATOM 579 O O . ASN A 1 72 ? 8.082 9.248 10.352 1.00 94.31 72 ASN A O 1
ATOM 583 N N . ALA A 1 73 ? 9.622 7.858 9.514 1.00 94.31 73 ALA A N 1
ATOM 584 C CA . ALA A 1 73 ? 10.065 8.803 8.486 1.00 94.31 73 ALA A CA 1
ATOM 585 C C . ALA A 1 73 ? 8.949 9.102 7.467 1.00 94.31 73 ALA A C 1
ATOM 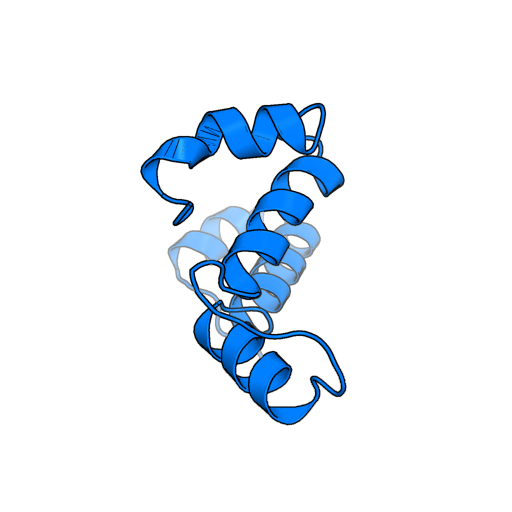587 O O . ALA A 1 73 ? 8.725 10.263 7.134 1.00 94.31 73 ALA A O 1
ATOM 588 N N . ALA A 1 74 ? 8.203 8.077 7.042 1.00 93.44 74 ALA A N 1
ATOM 589 C CA . ALA A 1 74 ? 7.037 8.242 6.173 1.00 93.44 74 ALA A CA 1
ATOM 590 C C . ALA A 1 74 ? 5.917 9.054 6.844 1.00 93.44 74 ALA A C 1
ATOM 592 O O . ALA A 1 74 ? 5.356 9.961 6.233 1.00 93.44 74 ALA A O 1
ATOM 593 N N . TYR A 1 75 ? 5.641 8.795 8.126 1.00 92.94 75 TYR A N 1
ATOM 594 C CA . TYR A 1 75 ? 4.699 9.590 8.912 1.00 92.94 75 TYR A CA 1
ATOM 595 C C . TYR A 1 75 ? 5.119 11.060 8.983 1.00 92.94 75 TYR A C 1
ATOM 597 O O . TYR A 1 75 ? 4.314 11.934 8.695 1.00 92.94 75 TYR A O 1
ATOM 605 N N . GLN A 1 76 ? 6.380 11.353 9.313 1.00 92.75 76 GLN A N 1
ATOM 606 C CA . GLN A 1 76 ? 6.871 12.732 9.409 1.00 92.75 76 GLN A CA 1
ATOM 607 C C . GLN A 1 76 ? 6.777 13.478 8.074 1.00 92.75 76 GLN A C 1
ATOM 609 O O . GLN A 1 76 ? 6.427 14.655 8.063 1.00 92.75 76 GLN A O 1
ATOM 614 N N . ALA A 1 77 ? 7.030 12.793 6.956 1.00 89.75 77 ALA A N 1
ATOM 615 C CA . ALA A 1 77 ? 6.891 13.367 5.620 1.00 89.75 77 ALA A CA 1
ATOM 616 C C . ALA A 1 77 ? 5.435 13.722 5.260 1.00 89.75 77 ALA A C 1
ATOM 618 O O . ALA A 1 77 ? 5.212 14.649 4.486 1.00 89.75 77 ALA A O 1
ATOM 619 N N . ARG A 1 78 ? 4.459 13.011 5.840 1.00 86.69 78 ARG A N 1
ATOM 620 C CA . ARG A 1 78 ? 3.013 13.144 5.581 1.00 86.69 78 ARG A CA 1
ATOM 621 C C . ARG A 1 78 ? 2.220 13.722 6.752 1.00 86.69 78 ARG A C 1
ATOM 623 O O . ARG A 1 78 ? 0.997 13.772 6.696 1.00 86.69 78 ARG A O 1
ATOM 630 N N . SER A 1 79 ? 2.885 14.150 7.823 1.00 81.88 79 SER A N 1
ATOM 631 C CA . SER A 1 79 ? 2.233 14.568 9.070 1.00 81.88 79 SER A CA 1
ATOM 632 C C . SER A 1 79 ? 1.145 15.645 8.908 1.00 81.88 79 SER A C 1
ATOM 634 O O . SER A 1 79 ? 0.234 15.626 9.731 1.00 81.88 79 SER A O 1
ATOM 636 N N . PRO A 1 80 ? 1.184 16.564 7.917 1.00 78.56 80 PRO A N 1
ATOM 637 C CA . PRO A 1 80 ? 0.080 17.497 7.669 1.00 78.56 80 PRO A CA 1
ATOM 638 C C . PRO A 1 80 ? -1.201 16.834 7.139 1.00 78.56 80 PRO A C 1
ATOM 640 O O . PRO A 1 80 ? -2.288 17.365 7.349 1.00 78.56 80 PRO A O 1
ATOM 643 N N . ASP A 1 81 ? -1.070 15.695 6.457 1.00 77.44 81 ASP A N 1
ATOM 644 C CA . ASP A 1 81 ? -2.144 15.024 5.713 1.00 77.44 81 ASP A CA 1
ATOM 645 C C . ASP A 1 81 ? -2.756 13.844 6.488 1.00 77.44 81 ASP A C 1
ATOM 647 O O . ASP A 1 81 ? -3.798 13.307 6.110 1.00 77.44 81 ASP A O 1
ATOM 651 N N . ILE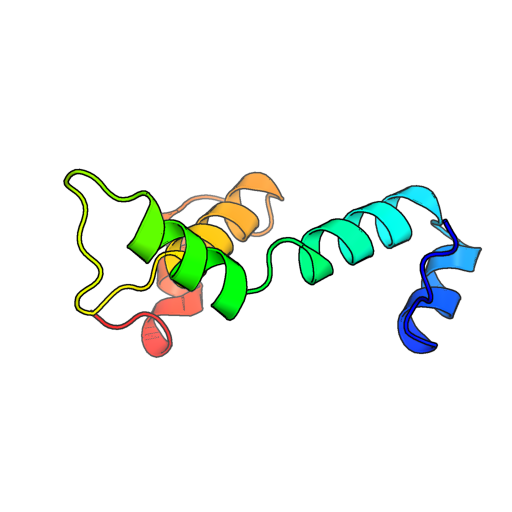 A 1 82 ? -2.109 13.417 7.575 1.00 82.88 82 ILE A N 1
ATOM 652 C CA . ILE A 1 82 ? -2.564 12.320 8.431 1.00 82.88 82 ILE A CA 1
ATOM 653 C C . ILE A 1 82 ? -3.323 12.925 9.611 1.00 82.88 82 ILE A C 1
ATOM 655 O O . ILE A 1 82 ? -2.731 13.592 10.455 1.00 82.88 82 ILE A O 1
ATOM 659 N N . GLY A 1 83 ? -4.637 12.687 9.670 1.00 65.62 83 GLY A N 1
ATOM 660 C CA . GLY A 1 83 ? -5.492 13.160 10.758 1.00 65.62 83 GLY A CA 1
ATOM 661 C C . GLY A 1 83 ? -5.110 12.518 12.092 1.00 65.62 83 GLY A C 1
ATOM 662 O O . GLY A 1 83 ? -5.453 11.361 12.346 1.00 65.62 83 GLY A O 1
ATOM 663 N N . VAL A 1 84 ? -4.411 13.269 12.944 1.00 56.44 84 VAL A N 1
ATOM 664 C CA . VAL A 1 84 ? -4.133 12.902 14.342 1.00 56.44 84 VAL A CA 1
ATOM 665 C C . VAL A 1 84 ? -4.863 13.858 15.268 1.00 56.44 84 VAL A C 1
ATOM 667 O O . VAL A 1 84 ? -4.631 15.081 15.150 1.00 56.44 84 VAL A O 1
#

Radius of gyration: 15.44 Å; chains: 1; bounding box: 31×26×40 Å

Foldseek 3Di:
DDDDDDPVLVVVCVPVVVVSVVVRCCCVCLPQVNVQVVCVVPPPDDDDDQAGPSNVVVLVVCCVVVVAVDSVRSCVVCVVPRGD